Protein AF-J9WFJ2-F1 (afdb_monomer)

Secondary structure (DSSP, 8-state):
---------S---S-THHHHHHSTTHHHHHHHHHHHHHTT----HHHHHHHHTPPPHHHHHHHHHHHHHHHHHHHHH-HHHHHHHHHHHHHHHHHHTT-

Structure (mmCIF, N/CA/C/O backbone):
data_AF-J9WFJ2-F1
#
_entry.id   AF-J9WFJ2-F1
#
loop_
_atom_site.group_PDB
_atom_site.id
_atom_site.type_symbol
_atom_site.label_atom_id
_atom_site.label_alt_id
_atom_site.label_comp_id
_atom_s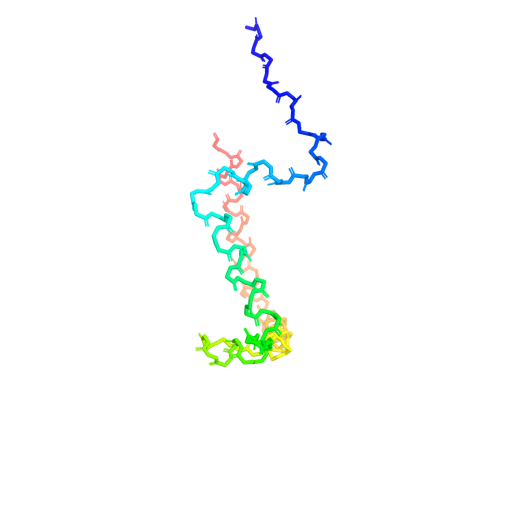ite.label_asym_id
_atom_site.label_entity_id
_atom_site.label_seq_id
_atom_site.pdbx_PDB_ins_code
_atom_site.Cartn_x
_atom_site.Cartn_y
_atom_site.Cartn_z
_atom_site.occupancy
_atom_site.B_iso_or_equiv
_atom_site.auth_seq_id
_atom_site.auth_comp_id
_atom_site.auth_asym_id
_atom_site.auth_atom_id
_atom_site.pdbx_PDB_model_num
ATOM 1 N N . MET A 1 1 ? 23.259 32.139 15.359 1.00 40.09 1 MET A N 1
ATOM 2 C CA . MET A 1 1 ? 22.184 32.619 14.459 1.00 40.09 1 MET A CA 1
ATOM 3 C C . MET A 1 1 ? 22.864 33.034 13.161 1.00 40.09 1 MET A C 1
ATOM 5 O O . MET A 1 1 ? 23.762 33.851 13.247 1.00 40.09 1 MET A O 1
ATOM 9 N N . SER A 1 2 ? 22.643 32.452 11.986 1.00 41.12 2 SER A N 1
ATOM 10 C CA . SER A 1 2 ? 21.528 31.643 11.493 1.00 41.12 2 SER A CA 1
ATOM 11 C C . SER A 1 2 ? 22.045 30.519 10.598 1.00 41.12 2 SER A C 1
ATOM 13 O O . SER A 1 2 ? 22.864 30.758 9.717 1.00 41.12 2 SER A O 1
ATOM 15 N N . ALA A 1 3 ? 21.524 29.313 10.806 1.00 45.53 3 ALA A N 1
ATOM 16 C CA . ALA A 1 3 ? 21.456 28.303 9.764 1.00 45.53 3 ALA A CA 1
ATOM 17 C C . ALA A 1 3 ? 20.18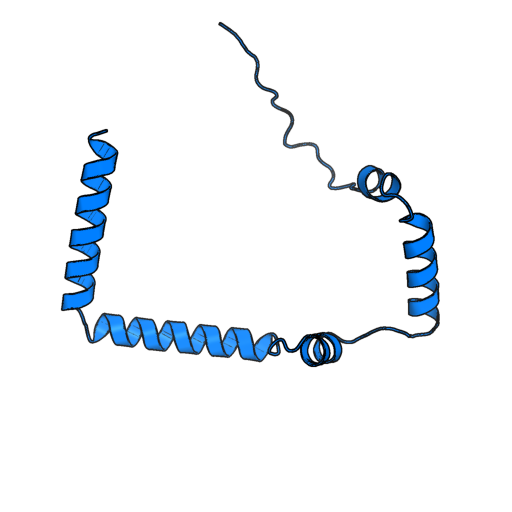7 28.599 8.959 1.00 45.53 3 ALA A C 1
ATOM 19 O O . ALA A 1 3 ? 19.089 28.520 9.511 1.00 45.53 3 ALA A O 1
ATOM 20 N N . VAL A 1 4 ? 20.324 28.970 7.687 1.00 42.88 4 VAL A N 1
ATOM 21 C CA . VAL A 1 4 ? 19.195 28.872 6.763 1.00 42.88 4 VAL A CA 1
ATOM 22 C C . VAL A 1 4 ? 19.110 27.396 6.384 1.00 42.88 4 VAL A C 1
ATOM 24 O O . VAL A 1 4 ? 19.954 26.863 5.665 1.00 42.88 4 VAL A O 1
ATOM 27 N N . LYS A 1 5 ? 18.171 26.689 7.018 1.00 45.25 5 LYS A N 1
ATOM 28 C CA . LYS A 1 5 ? 17.766 25.364 6.559 1.00 45.25 5 LYS A CA 1
ATOM 29 C C . LYS A 1 5 ? 17.176 25.532 5.163 1.00 45.25 5 LYS A C 1
ATOM 31 O O . LYS A 1 5 ? 16.451 26.489 4.911 1.00 45.25 5 LYS A O 1
ATOM 36 N N . ALA A 1 6 ? 17.563 24.614 4.289 1.00 47.25 6 ALA A N 1
ATOM 37 C CA . ALA A 1 6 ? 17.087 24.495 2.928 1.00 47.25 6 ALA A CA 1
ATOM 38 C C . ALA A 1 6 ? 15.555 24.525 2.886 1.00 47.25 6 ALA A C 1
ATOM 40 O O . ALA A 1 6 ? 14.904 23.605 3.372 1.00 47.25 6 ALA A O 1
ATOM 41 N N . ASP A 1 7 ? 15.012 25.577 2.287 1.00 47.81 7 ASP A N 1
ATOM 42 C CA . ASP A 1 7 ? 13.655 25.583 1.764 1.00 47.81 7 ASP A CA 1
ATOM 43 C C . ASP A 1 7 ? 13.761 25.214 0.282 1.00 47.81 7 ASP A C 1
ATOM 45 O O . ASP A 1 7 ? 13.928 26.060 -0.594 1.00 47.81 7 ASP A O 1
ATOM 49 N N . ARG A 1 8 ? 13.837 23.908 0.014 1.00 51.59 8 ARG A N 1
ATOM 50 C CA . ARG A 1 8 ? 13.765 23.347 -1.339 1.00 51.59 8 ARG A CA 1
ATOM 51 C C . ARG A 1 8 ? 12.794 22.174 -1.303 1.00 51.59 8 ARG A C 1
ATOM 53 O O . ARG A 1 8 ? 13.195 21.017 -1.262 1.00 51.59 8 ARG A O 1
ATOM 60 N N . SER A 1 9 ? 11.510 22.482 -1.216 1.00 53.38 9 SER A N 1
ATOM 61 C CA . SER A 1 9 ? 10.438 21.496 -1.342 1.00 53.38 9 SER A CA 1
ATOM 62 C C . SER A 1 9 ? 9.176 22.203 -1.810 1.00 53.38 9 SER A C 1
ATOM 64 O O . SER A 1 9 ? 8.430 22.714 -0.983 1.00 53.38 9 SER A O 1
ATOM 66 N N . ALA A 1 10 ? 9.007 22.282 -3.135 1.00 48.47 10 ALA A N 1
ATOM 67 C CA . ALA A 1 10 ? 7.725 22.498 -3.826 1.00 48.47 10 ALA A CA 1
ATOM 68 C C . ALA A 1 10 ? 7.854 22.570 -5.366 1.00 48.47 10 ALA A C 1
ATOM 70 O O . ALA A 1 10 ? 6.828 22.520 -6.031 1.00 48.47 10 ALA A O 1
ATOM 71 N N . ASP A 1 11 ? 9.064 22.656 -5.934 1.00 51.12 11 ASP A N 1
ATOM 72 C CA . ASP A 1 11 ? 9.302 22.594 -7.391 1.00 51.12 11 ASP A CA 1
ATOM 73 C C . ASP A 1 11 ? 9.930 21.246 -7.779 1.00 51.12 11 ASP A C 1
ATOM 75 O O . ASP A 1 11 ? 11.039 21.199 -8.306 1.00 51.12 11 ASP A O 1
ATOM 79 N N . ASP A 1 12 ? 9.280 20.146 -7.407 1.00 63.97 12 ASP A N 1
ATOM 80 C CA . ASP A 1 12 ? 9.589 18.835 -7.974 1.00 63.97 12 ASP A CA 1
ATOM 81 C C . ASP A 1 12 ? 8.439 18.506 -8.920 1.00 63.97 12 ASP A C 1
ATOM 83 O O . ASP A 1 12 ? 7.332 18.171 -8.500 1.00 63.97 12 ASP A O 1
ATOM 87 N N . ASP A 1 13 ? 8.673 18.696 -10.210 1.00 65.94 13 ASP A N 1
ATOM 88 C CA . ASP A 1 13 ? 7.765 18.443 -11.327 1.00 65.94 13 ASP A CA 1
ATOM 89 C C . ASP A 1 13 ? 7.394 16.951 -11.474 1.00 65.94 13 ASP A C 1
ATOM 91 O O . ASP A 1 13 ? 6.711 16.558 -12.422 1.00 65.94 13 ASP A O 1
ATOM 95 N N . GLY A 1 14 ? 7.793 16.124 -10.499 1.00 66.81 14 GLY A N 1
ATOM 96 C CA . GLY A 1 14 ? 7.593 14.681 -10.457 1.00 66.81 14 GLY A CA 1
ATOM 97 C C . GLY A 1 14 ? 8.376 13.956 -11.547 1.00 66.81 14 GLY A C 1
ATOM 98 O O . GLY A 1 14 ? 8.085 12.795 -11.838 1.00 66.81 14 GLY A O 1
ATOM 99 N N . ASP A 1 15 ? 9.320 14.646 -12.195 1.00 84.12 15 ASP A N 1
ATOM 100 C CA . ASP A 1 15 ? 10.157 14.073 -13.236 1.00 84.12 15 ASP A CA 1
ATOM 101 C C . ASP A 1 15 ? 11.313 13.289 -12.610 1.00 84.12 15 ASP A C 1
ATOM 103 O O . ASP A 1 15 ? 12.458 13.732 -12.530 1.00 84.12 15 ASP A O 1
ATOM 107 N N . ASP A 1 16 ? 11.002 12.063 -12.196 1.00 90.62 16 ASP A N 1
ATOM 108 C CA . ASP A 1 16 ? 11.974 11.114 -11.656 1.00 90.62 16 ASP A CA 1
ATOM 109 C C . ASP A 1 16 ? 12.885 10.506 -12.746 1.00 90.62 16 ASP A C 1
ATOM 111 O O . ASP A 1 16 ? 13.598 9.528 -12.496 1.00 90.62 16 ASP A O 1
ATOM 115 N N . THR A 1 17 ? 12.882 11.027 -13.980 1.00 90.81 17 THR A N 1
ATOM 116 C CA . THR A 1 17 ? 13.651 10.452 -15.098 1.00 90.81 17 THR A CA 1
ATOM 117 C C . THR A 1 17 ? 15.139 10.349 -14.776 1.00 90.81 17 THR A C 1
ATOM 119 O O . THR A 1 17 ? 15.741 9.292 -14.989 1.00 90.81 17 THR A O 1
ATOM 122 N N . ASP A 1 18 ? 15.738 11.407 -14.226 1.00 91.94 18 ASP A N 1
ATOM 123 C CA . ASP A 1 18 ? 17.159 11.410 -13.864 1.00 91.94 18 ASP A CA 1
ATOM 124 C C . ASP A 1 18 ? 17.467 10.391 -12.759 1.00 91.94 18 ASP A C 1
ATOM 126 O O . ASP A 1 18 ? 18.507 9.724 -12.798 1.00 91.94 18 ASP A O 1
ATOM 130 N N . PHE A 1 19 ? 16.540 10.209 -11.813 1.00 93.44 19 PHE A N 1
ATOM 131 C CA . PHE A 1 19 ? 16.641 9.179 -10.783 1.00 93.44 19 PHE A CA 1
ATOM 132 C C . PHE A 1 19 ? 16.675 7.776 -11.408 1.00 93.44 19 PHE A C 1
ATOM 134 O O . PHE A 1 19 ? 17.592 6.998 -11.132 1.00 93.44 19 PHE A O 1
ATOM 141 N N . TRP A 1 20 ? 15.728 7.461 -12.296 1.00 95.00 20 TRP A N 1
ATOM 142 C CA . TRP A 1 20 ? 15.645 6.144 -12.933 1.00 95.00 20 TRP A CA 1
ATOM 143 C C . TRP A 1 20 ? 16.829 5.865 -13.862 1.00 95.00 20 TRP A C 1
ATOM 145 O O . TRP A 1 20 ? 17.386 4.767 -13.845 1.00 95.00 20 TRP A O 1
ATOM 155 N N . LEU A 1 21 ? 17.272 6.858 -14.637 1.00 93.56 21 LEU A N 1
ATOM 156 C CA . LEU A 1 21 ? 18.420 6.718 -15.537 1.00 93.56 21 LEU A CA 1
ATOM 157 C C . LEU A 1 21 ? 19.753 6.541 -14.799 1.00 93.56 21 LEU A C 1
ATOM 159 O O . LEU A 1 21 ? 20.688 5.980 -15.377 1.00 93.56 21 LEU A O 1
ATOM 163 N N . ALA A 1 22 ? 19.847 6.993 -13.546 1.00 94.56 22 ALA A N 1
ATOM 164 C CA . ALA A 1 22 ? 21.020 6.788 -12.704 1.00 94.56 22 ALA A CA 1
ATOM 165 C C . ALA A 1 22 ? 21.114 5.362 -12.127 1.00 94.56 22 ALA A C 1
ATOM 167 O O . ALA A 1 22 ? 22.207 4.944 -11.731 1.00 94.56 22 ALA A O 1
ATOM 168 N N . LEU A 1 23 ? 20.013 4.598 -12.080 1.00 96.44 23 LEU A N 1
ATOM 169 C CA . LEU A 1 23 ? 20.025 3.236 -11.545 1.00 96.44 23 LEU A CA 1
ATOM 170 C C . LEU A 1 23 ? 20.790 2.273 -12.474 1.00 96.44 23 LEU A C 1
ATOM 172 O O . LEU A 1 23 ? 20.479 2.168 -13.667 1.00 96.44 23 LEU A O 1
ATOM 176 N N . PRO A 1 24 ? 21.767 1.509 -11.948 1.00 97.38 24 PRO A N 1
ATOM 177 C CA . PRO A 1 24 ? 22.499 0.529 -12.742 1.00 97.38 24 PRO A CA 1
ATOM 178 C C . PRO A 1 24 ? 21.564 -0.494 -13.396 1.00 97.38 24 PRO A C 1
ATOM 180 O O . PRO A 1 24 ? 20.738 -1.111 -12.728 1.00 97.38 24 PRO A O 1
ATOM 183 N N . GLY A 1 25 ? 21.711 -0.690 -14.708 1.00 96.50 25 GLY A N 1
ATOM 184 C CA . GLY A 1 25 ? 20.939 -1.678 -15.470 1.00 96.50 25 GLY A CA 1
ATOM 185 C C . GLY A 1 25 ? 19.492 -1.282 -15.785 1.00 96.50 25 GLY A C 1
ATOM 186 O O . GLY A 1 25 ? 18.800 -2.054 -16.440 1.00 96.50 25 GLY A O 1
ATOM 187 N N . PHE A 1 26 ? 19.023 -0.089 -15.393 1.00 97.19 26 PHE A N 1
ATOM 188 C CA . PHE A 1 26 ? 17.637 0.332 -15.645 1.00 97.19 26 PHE A CA 1
ATOM 189 C C . PHE A 1 26 ? 17.261 0.302 -17.132 1.00 97.19 26 PHE A C 1
ATOM 191 O O . PHE A 1 26 ? 16.198 -0.197 -17.493 1.00 97.19 26 PHE A O 1
ATOM 198 N N . ARG A 1 27 ? 18.154 0.779 -18.010 1.00 96.94 27 ARG A N 1
ATOM 199 C CA . ARG A 1 27 ? 17.917 0.766 -19.463 1.00 96.94 27 ARG A CA 1
ATOM 200 C C . ARG A 1 27 ? 17.720 -0.649 -20.008 1.00 96.94 27 ARG A C 1
ATOM 202 O O . ARG A 1 27 ? 16.825 -0.856 -20.819 1.00 96.94 27 ARG A O 1
ATOM 209 N N . ASP A 1 28 ? 18.510 -1.609 -19.535 1.00 98.00 28 ASP A N 1
ATOM 210 C CA . ASP A 1 28 ? 18.397 -3.007 -19.961 1.00 98.00 28 ASP A CA 1
ATOM 211 C C . ASP A 1 28 ? 17.092 -3.634 -19.448 1.00 98.00 28 ASP A C 1
ATOM 213 O O . ASP A 1 28 ? 16.393 -4.313 -20.201 1.00 98.00 28 ASP A O 1
ATOM 217 N N . SER A 1 29 ? 16.716 -3.342 -18.197 1.00 97.12 29 SER A N 1
ATOM 218 C CA . SER A 1 29 ? 15.432 -3.762 -17.622 1.00 97.12 29 SER A CA 1
ATOM 219 C C . SER A 1 29 ? 14.236 -3.201 -18.394 1.00 97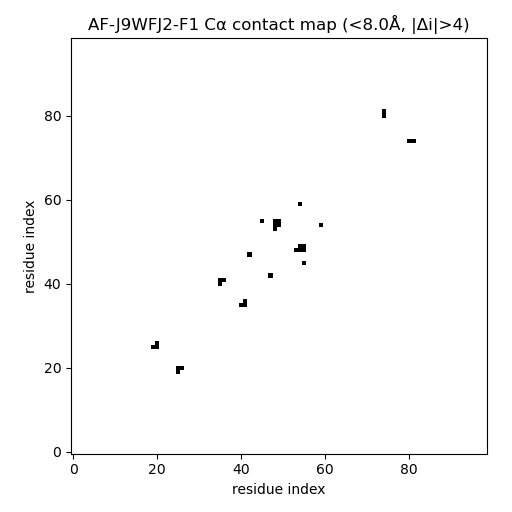.12 29 SER A C 1
ATOM 221 O O . SER A 1 29 ? 13.274 -3.927 -18.638 1.00 97.12 29 SER A O 1
ATOM 223 N N . LEU A 1 30 ? 14.295 -1.935 -18.817 1.00 96.44 30 LEU A N 1
ATOM 224 C CA . LEU A 1 30 ? 13.229 -1.302 -19.595 1.00 96.44 30 LEU A CA 1
ATOM 225 C C . LEU A 1 30 ? 13.060 -1.964 -20.971 1.00 96.44 30 LEU A C 1
ATOM 227 O O . LEU A 1 30 ? 11.937 -2.253 -21.373 1.00 96.44 30 LEU A O 1
ATOM 231 N N . ILE A 1 31 ? 14.167 -2.266 -21.659 1.00 97.75 31 ILE A N 1
ATOM 232 C CA . ILE A 1 31 ? 14.153 -2.979 -22.949 1.00 97.75 31 ILE A CA 1
ATOM 233 C C . ILE A 1 31 ? 13.532 -4.374 -22.796 1.00 97.75 31 ILE A C 1
ATOM 235 O O . ILE A 1 31 ? 12.719 -4.791 -23.623 1.00 97.75 31 ILE A O 1
ATOM 239 N N . ALA A 1 32 ? 13.898 -5.105 -21.740 1.00 97.75 32 ALA A N 1
ATOM 240 C CA . ALA A 1 32 ? 13.325 -6.420 -21.467 1.00 97.75 32 ALA A CA 1
ATOM 241 C C . ALA A 1 32 ? 11.811 -6.335 -21.210 1.00 97.75 32 ALA A C 1
ATOM 243 O O . ALA A 1 32 ? 11.045 -7.095 -21.804 1.00 97.75 32 ALA A O 1
ATOM 244 N N . ALA A 1 33 ? 11.376 -5.365 -20.401 1.00 96.94 33 ALA A N 1
ATOM 245 C CA . ALA A 1 33 ? 9.963 -5.135 -20.114 1.00 96.94 33 ALA A CA 1
ATOM 246 C C . ALA A 1 33 ? 9.160 -4.764 -21.374 1.00 96.94 33 ALA A C 1
ATOM 248 O O . ALA A 1 33 ? 8.048 -5.258 -21.561 1.00 96.94 33 ALA A O 1
ATOM 249 N N . GLU A 1 34 ? 9.718 -3.949 -22.274 1.00 98.31 34 GLU A N 1
ATOM 250 C CA . GLU A 1 34 ? 9.082 -3.618 -23.556 1.00 98.31 34 GLU A CA 1
ATOM 251 C C . GLU A 1 34 ? 8.912 -4.863 -24.442 1.00 98.31 34 GLU A C 1
ATOM 253 O O . GLU A 1 34 ? 7.846 -5.079 -25.027 1.00 98.31 34 GLU A O 1
ATOM 258 N N . ALA A 1 35 ? 9.926 -5.732 -24.495 1.00 98.25 35 ALA A N 1
ATOM 259 C CA . ALA A 1 35 ? 9.852 -6.992 -25.229 1.00 98.25 35 ALA A CA 1
ATOM 260 C C . ALA A 1 35 ? 8.824 -7.970 -24.630 1.00 98.25 35 ALA A C 1
ATOM 262 O O . ALA A 1 35 ? 8.143 -8.680 -25.376 1.00 98.25 35 ALA A O 1
ATOM 263 N N . ASP A 1 36 ? 8.702 -8.022 -23.303 1.00 98.31 36 ASP A N 1
ATOM 264 C CA . ASP A 1 36 ? 7.682 -8.810 -22.607 1.00 98.31 36 ASP A CA 1
ATOM 265 C C . ASP A 1 36 ? 6.277 -8.282 -22.899 1.00 98.31 36 ASP A C 1
ATOM 267 O O . ASP A 1 36 ? 5.401 -9.058 -23.290 1.00 98.31 36 ASP A O 1
ATOM 271 N N . HI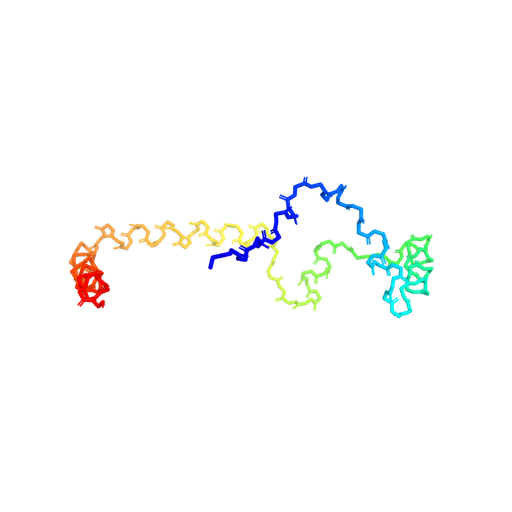S A 1 37 ? 6.082 -6.964 -22.821 1.00 96.56 37 HIS A N 1
ATOM 272 C CA . HIS A 1 37 ? 4.811 -6.319 -23.139 1.00 96.56 37 HIS A CA 1
ATOM 273 C C . HIS A 1 37 ? 4.399 -6.566 -24.598 1.00 96.56 37 HIS A C 1
ATOM 275 O O . HIS A 1 37 ? 3.271 -6.980 -24.866 1.00 96.56 37 HIS A O 1
ATOM 281 N N . GLY A 1 38 ? 5.321 -6.395 -25.552 1.00 97.69 38 GLY A N 1
ATOM 282 C CA . GLY A 1 38 ? 5.071 -6.669 -26.972 1.00 97.69 38 GLY A CA 1
ATOM 283 C C . GLY A 1 38 ? 4.742 -8.137 -27.271 1.00 97.69 38 GLY A C 1
ATOM 284 O O . GLY A 1 38 ? 4.024 -8.427 -28.227 1.00 97.69 38 GLY A O 1
ATOM 285 N N . ALA A 1 39 ? 5.226 -9.065 -26.444 1.00 98.12 39 ALA A N 1
ATOM 286 C CA . ALA A 1 39 ? 4.931 -10.491 -26.546 1.00 98.12 39 ALA A CA 1
ATOM 287 C C . ALA A 1 39 ? 3.713 -10.940 -25.714 1.00 98.12 39 ALA A C 1
ATOM 289 O O . ALA A 1 39 ? 3.413 -12.135 -25.694 1.00 98.12 39 ALA A O 1
ATOM 290 N N . GLY A 1 40 ? 3.037 -10.025 -25.011 1.00 96.75 40 GLY A N 1
ATOM 291 C CA . GLY A 1 40 ? 1.923 -10.349 -24.114 1.00 96.75 40 GLY A CA 1
ATOM 292 C C . GLY A 1 40 ? 2.330 -11.159 -22.879 1.00 96.75 40 GLY A C 1
ATOM 293 O O . GLY A 1 40 ? 1.489 -11.820 -22.276 1.00 96.75 40 GLY A O 1
ATOM 294 N N . ARG A 1 41 ? 3.613 -11.139 -22.494 1.00 97.62 41 ARG A N 1
ATOM 295 C CA . ARG A 1 41 ? 4.122 -11.765 -21.263 1.00 97.62 41 ARG A CA 1
ATOM 296 C C . ARG A 1 41 ? 3.882 -10.838 -20.072 1.00 97.62 41 ARG A C 1
ATOM 298 O O . ARG A 1 41 ? 4.812 -10.329 -19.458 1.00 97.62 41 ARG A O 1
ATOM 305 N N . THR A 1 42 ? 2.612 -10.594 -19.790 1.00 96.50 42 THR A N 1
ATOM 306 C CA . THR A 1 42 ? 2.132 -9.746 -18.695 1.00 96.50 42 THR A CA 1
ATOM 307 C C . THR A 1 42 ? 1.325 -10.576 -17.708 1.00 96.50 42 THR A C 1
ATOM 309 O O . THR A 1 42 ? 0.815 -11.629 -18.077 1.00 96.50 42 THR A O 1
ATOM 312 N N . PHE A 1 43 ? 1.165 -10.072 -16.488 1.00 95.56 43 PHE A N 1
ATOM 313 C CA . PHE A 1 43 ? 0.325 -10.693 -15.466 1.00 95.56 43 PHE A CA 1
ATOM 314 C C . PHE A 1 43 ? -0.845 -9.774 -15.120 1.00 95.56 43 PHE A C 1
ATOM 316 O O . PHE A 1 43 ? -0.670 -8.554 -15.043 1.00 95.56 43 PHE A O 1
ATOM 323 N N . SER A 1 44 ? -2.023 -10.352 -14.904 1.00 93.94 44 SER A N 1
ATOM 324 C CA . SER A 1 44 ? -3.163 -9.635 -14.337 1.00 93.94 44 SER A CA 1
ATOM 325 C C . SER A 1 44 ? -2.970 -9.386 -12.837 1.00 93.94 44 SER A C 1
ATOM 327 O O . SER A 1 44 ? -2.127 -10.004 -12.181 1.00 93.94 44 SER A O 1
ATOM 329 N N . GLU A 1 45 ? -3.775 -8.482 -12.277 1.00 92.38 45 GLU A N 1
ATOM 330 C CA . GLU A 1 45 ? -3.799 -8.238 -10.834 1.00 92.38 45 GLU A CA 1
ATOM 331 C C . GLU A 1 45 ? -4.119 -9.544 -10.081 1.00 92.38 45 GLU A C 1
ATOM 333 O O . GLU A 1 45 ? -3.391 -9.932 -9.166 1.00 92.38 45 GLU A O 1
ATOM 338 N N . GLU A 1 46 ? -5.133 -10.286 -10.531 1.00 92.44 46 GLU A N 1
ATOM 339 C CA . GLU A 1 46 ? -5.551 -11.551 -9.925 1.00 92.44 46 GLU A CA 1
ATOM 340 C C . GLU A 1 46 ? -4.446 -12.616 -9.961 1.00 92.44 46 GLU A C 1
ATOM 342 O O . GLU A 1 46 ? -4.239 -13.314 -8.962 1.00 92.44 46 GLU A O 1
ATOM 347 N N . GLU A 1 47 ? -3.728 -12.730 -11.085 1.00 94.75 47 GLU A N 1
ATOM 348 C CA . GLU A 1 47 ? -2.609 -13.662 -11.263 1.00 94.75 47 GLU A CA 1
ATOM 349 C C . GLU A 1 47 ? -1.448 -13.337 -10.321 1.00 94.75 47 GLU A C 1
ATOM 351 O O . GLU A 1 47 ? -0.884 -14.246 -9.706 1.00 94.75 47 GLU A O 1
ATOM 356 N N . ILE A 1 48 ? -1.123 -12.050 -10.160 1.00 94.88 48 ILE A N 1
ATOM 357 C CA . ILE A 1 48 ? -0.084 -11.601 -9.228 1.00 94.88 48 ILE A CA 1
ATOM 358 C C . ILE A 1 48 ? -0.488 -11.957 -7.801 1.00 94.88 48 ILE A C 1
ATOM 360 O O . ILE A 1 48 ? 0.278 -12.639 -7.122 1.00 94.88 48 ILE A O 1
ATOM 364 N N . TYR A 1 49 ? -1.686 -11.558 -7.358 1.00 91.81 49 TYR A N 1
ATOM 365 C CA . TYR A 1 49 ? -2.189 -11.836 -6.008 1.00 91.81 49 TYR A CA 1
ATOM 366 C C . TYR A 1 49 ? -2.156 -13.334 -5.684 1.00 91.81 49 TYR A C 1
ATOM 368 O O . TYR A 1 49 ? -1.653 -13.734 -4.631 1.00 91.81 49 TYR A O 1
ATOM 376 N N . ALA A 1 50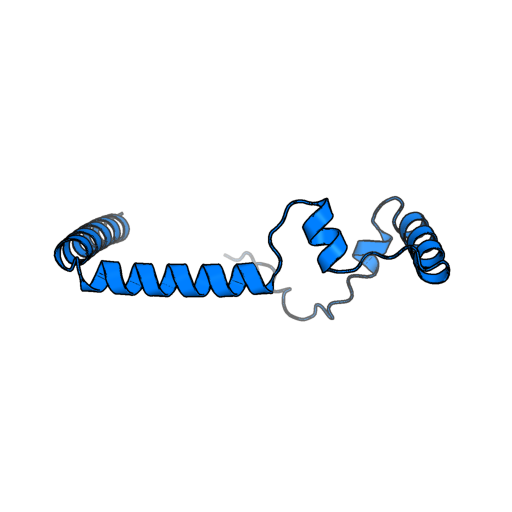 ? -2.615 -14.173 -6.617 1.00 92.75 50 ALA A N 1
ATOM 377 C CA . ALA A 1 50 ? -2.576 -15.623 -6.463 1.00 92.75 50 ALA A CA 1
ATOM 378 C C . ALA A 1 50 ? -1.139 -16.161 -6.362 1.00 92.75 50 ALA A C 1
ATOM 380 O O . ALA A 1 50 ? -0.856 -16.992 -5.500 1.00 92.75 50 ALA A O 1
ATOM 381 N N . TYR A 1 51 ? -0.229 -15.676 -7.210 1.00 94.69 51 TYR A N 1
ATOM 382 C CA . TYR A 1 51 ? 1.166 -16.112 -7.229 1.00 94.69 51 TYR A CA 1
ATOM 383 C C . TYR A 1 51 ? 1.927 -15.729 -5.952 1.00 94.69 51 TYR A C 1
ATOM 385 O O . TYR A 1 51 ? 2.684 -16.543 -5.422 1.00 94.69 51 TYR A O 1
ATOM 393 N N . VAL A 1 52 ? 1.714 -14.518 -5.426 1.00 94.88 52 VAL A N 1
ATOM 394 C CA . VAL A 1 52 ? 2.394 -14.041 -4.208 1.00 94.88 52 VAL A CA 1
ATOM 395 C C . VAL A 1 52 ? 1.700 -14.465 -2.908 1.00 94.88 52 VAL A C 1
ATOM 397 O O . VAL A 1 52 ? 2.222 -14.209 -1.824 1.00 94.88 52 VAL A O 1
ATOM 400 N N . GLY A 1 53 ? 0.536 -15.117 -2.994 1.00 90.50 53 GLY A N 1
ATOM 401 C CA . GLY A 1 53 ? -0.235 -15.569 -1.834 1.00 90.50 53 GLY A CA 1
ATOM 402 C C . GLY A 1 53 ? -0.929 -14.437 -1.076 1.00 90.50 53 GLY A C 1
ATOM 403 O O . GLY A 1 53 ? -1.168 -14.562 0.126 1.00 90.50 53 GLY A O 1
ATOM 404 N N . LEU A 1 54 ? -1.239 -13.335 -1.760 1.00 87.06 54 LEU A N 1
ATOM 405 C CA . LEU A 1 54 ? -1.977 -12.221 -1.186 1.00 87.06 54 LEU A CA 1
ATOM 406 C C . LEU A 1 54 ? -3.481 -12.351 -1.503 1.00 87.06 54 LEU A C 1
ATOM 408 O O . LEU A 1 54 ? -3.856 -12.777 -2.599 1.00 87.06 54 LEU A O 1
ATOM 412 N N . PRO A 1 55 ? -4.361 -12.000 -0.553 1.00 83.31 55 PRO A N 1
ATOM 413 C CA . PRO A 1 55 ? -5.799 -11.915 -0.795 1.00 83.31 55 PRO A CA 1
ATOM 414 C C . PRO A 1 55 ? -6.134 -10.912 -1.906 1.00 83.31 55 PRO A C 1
ATOM 416 O O . PRO A 1 55 ? -5.456 -9.909 -2.093 1.00 83.31 55 PRO A O 1
ATOM 419 N N . GLN A 1 56 ? -7.203 -11.194 -2.654 1.00 83.50 56 GLN A N 1
ATOM 420 C CA . GLN A 1 56 ? -7.679 -10.295 -3.706 1.00 83.50 56 GLN A CA 1
ATOM 421 C C . GLN A 1 56 ? -8.104 -8.956 -3.091 1.00 83.50 56 GLN A C 1
ATOM 423 O O . GLN A 1 56 ? -8.769 -8.939 -2.053 1.00 83.50 56 GLN A O 1
ATOM 428 N N . ARG A 1 57 ? -7.799 -7.843 -3.764 1.00 78.12 57 ARG A N 1
ATOM 429 C CA . ARG A 1 57 ? -8.038 -6.481 -3.259 1.00 78.12 57 ARG A CA 1
ATOM 430 C C . ARG A 1 57 ? -9.465 -6.244 -2.750 1.00 78.12 57 ARG A C 1
ATOM 432 O O . ARG A 1 57 ? -9.659 -5.631 -1.703 1.00 78.12 57 ARG A O 1
ATOM 439 N N . ASP A 1 58 ? -10.472 -6.755 -3.452 1.00 78.12 58 ASP A N 1
ATOM 440 C CA . ASP A 1 58 ? -11.873 -6.594 -3.040 1.00 78.12 58 ASP A CA 1
ATOM 441 C C . ASP A 1 58 ? -12.211 -7.434 -1.797 1.00 78.12 58 ASP A C 1
ATOM 443 O O . ASP A 1 58 ? -12.985 -7.005 -0.939 1.00 78.12 58 ASP A O 1
ATOM 447 N N . THR A 1 59 ? -11.581 -8.607 -1.656 1.00 78.88 59 THR A N 1
ATOM 448 C CA . THR A 1 59 ? -11.690 -9.434 -0.444 1.00 78.88 59 THR A CA 1
ATOM 449 C C . THR A 1 59 ? -11.040 -8.735 0.748 1.00 78.88 59 THR A C 1
ATOM 451 O O . THR A 1 59 ? -11.614 -8.754 1.836 1.00 78.88 59 THR A O 1
ATOM 454 N N . ASP A 1 60 ? -9.910 -8.056 0.543 1.00 83.25 60 ASP A N 1
ATOM 455 C CA . ASP A 1 60 ? -9.248 -7.262 1.584 1.00 83.25 60 ASP A CA 1
ATOM 456 C C . ASP A 1 60 ? -10.097 -6.093 2.065 1.00 83.25 60 ASP A C 1
ATOM 458 O O . ASP A 1 60 ? -10.224 -5.871 3.271 1.00 83.25 60 ASP A O 1
ATOM 462 N N . GLN A 1 61 ? -10.719 -5.356 1.144 1.00 87.25 61 GLN A N 1
ATOM 463 C CA . GLN A 1 61 ? -11.594 -4.248 1.521 1.00 87.25 61 GLN A CA 1
ATOM 464 C C . GLN A 1 61 ? -12.817 -4.729 2.300 1.00 87.25 61 GLN A C 1
ATOM 466 O O . GLN A 1 61 ? -13.205 -4.100 3.286 1.00 87.25 61 GLN A O 1
ATOM 471 N N . GLU A 1 62 ? -13.431 -5.833 1.880 1.00 90.06 62 GLU A N 1
ATOM 472 C CA . GLU A 1 62 ? -14.605 -6.371 2.562 1.00 90.06 62 GLU A CA 1
ATOM 473 C C . GLU A 1 62 ? -14.255 -6.986 3.924 1.00 90.06 62 GLU A C 1
ATOM 475 O O . GLU A 1 62 ? -14.987 -6.800 4.899 1.00 90.06 62 GLU A O 1
ATOM 480 N N . GLU A 1 63 ? -13.108 -7.656 4.039 1.00 89.25 63 GLU A N 1
ATOM 481 C CA . GLU A 1 63 ? -12.592 -8.126 5.326 1.00 89.25 63 GLU A CA 1
ATOM 482 C C . GLU A 1 63 ? -12.267 -6.957 6.264 1.00 89.25 63 GLU A C 1
ATOM 484 O O . GLU A 1 63 ? -12.627 -7.000 7.442 1.00 89.25 63 GLU A O 1
ATOM 489 N N . LEU A 1 64 ? -11.662 -5.878 5.758 1.00 90.69 64 LEU A N 1
ATOM 490 C CA . LEU A 1 64 ? -11.408 -4.673 6.545 1.00 90.69 64 LEU A CA 1
ATOM 491 C C . LEU A 1 64 ? -12.717 -4.051 7.042 1.00 90.69 64 LEU A C 1
ATOM 493 O O . LEU A 1 64 ? -12.850 -3.787 8.238 1.00 90.69 64 LEU A O 1
ATOM 497 N N . ARG A 1 65 ? -13.716 -3.883 6.163 1.00 94.88 65 ARG A N 1
ATOM 498 C CA . ARG A 1 65 ? -15.049 -3.387 6.552 1.00 94.88 65 ARG A CA 1
ATOM 499 C C . ARG A 1 65 ? -15.666 -4.256 7.644 1.00 94.88 65 ARG A C 1
ATOM 501 O O . ARG A 1 65 ? -16.156 -3.727 8.643 1.00 94.88 65 ARG A O 1
ATOM 508 N N . ARG A 1 66 ? -15.605 -5.582 7.494 1.00 95.81 66 ARG A N 1
ATOM 509 C CA . ARG A 1 66 ? -16.115 -6.543 8.481 1.00 95.81 66 ARG A CA 1
ATOM 510 C C . ARG A 1 66 ? -15.425 -6.394 9.833 1.00 95.81 66 ARG A C 1
ATOM 512 O O . ARG A 1 66 ? -16.110 -6.343 10.854 1.00 95.81 66 ARG A O 1
ATOM 519 N N . ARG A 1 67 ? -14.095 -6.274 9.850 1.00 95.75 67 ARG A N 1
ATOM 520 C CA . ARG A 1 67 ? -13.316 -6.055 11.079 1.00 95.75 67 ARG A CA 1
ATOM 521 C C . ARG A 1 67 ? -13.662 -4.729 11.744 1.00 95.75 67 ARG A C 1
ATOM 523 O O . ARG A 1 67 ? -13.871 -4.714 12.953 1.00 95.75 67 ARG A O 1
ATOM 530 N N . CYS A 1 68 ? -13.800 -3.647 10.979 1.00 96.94 68 CYS A N 1
ATOM 531 C CA . CYS A 1 68 ? -14.211 -2.346 11.509 1.00 96.94 68 CYS A CA 1
ATOM 532 C C . CYS A 1 68 ? -15.603 -2.404 12.153 1.00 96.94 68 CYS A C 1
ATOM 534 O O . CYS A 1 68 ? -15.785 -1.899 13.259 1.00 96.94 68 CYS A O 1
ATOM 536 N N . MET A 1 69 ? -16.575 -3.059 11.511 1.00 97.69 69 MET A N 1
ATOM 537 C CA . MET A 1 69 ? -17.917 -3.230 12.083 1.00 97.69 69 MET A CA 1
ATOM 538 C C . MET A 1 69 ? -17.902 -4.087 13.351 1.00 97.69 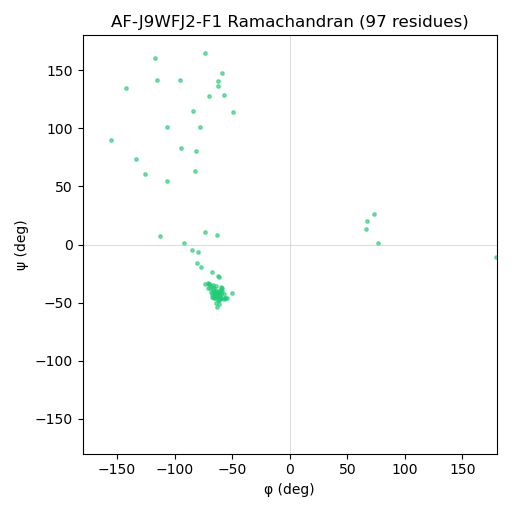69 MET A C 1
ATOM 540 O O . MET A 1 69 ? -18.532 -3.726 14.345 1.00 97.69 69 MET A O 1
ATOM 544 N N . ALA A 1 70 ? -17.171 -5.205 13.339 1.00 97.69 70 ALA A N 1
ATOM 545 C CA . ALA A 1 70 ? -17.034 -6.074 14.504 1.00 97.69 70 ALA A CA 1
ATOM 546 C C . ALA A 1 70 ? -16.370 -5.341 15.678 1.00 97.69 70 ALA A C 1
ATOM 548 O O . ALA A 1 70 ? -16.831 -5.457 16.810 1.00 97.69 70 ALA A O 1
ATOM 549 N N . HIS A 1 71 ? -15.340 -4.540 15.401 1.00 96.38 71 HIS A N 1
ATOM 550 C CA . HIS A 1 71 ? -14.676 -3.716 16.401 1.00 96.38 71 HIS A CA 1
ATOM 551 C C . HIS A 1 71 ? -15.611 -2.643 16.971 1.00 96.38 71 HIS A C 1
ATOM 553 O O . HIS A 1 71 ? -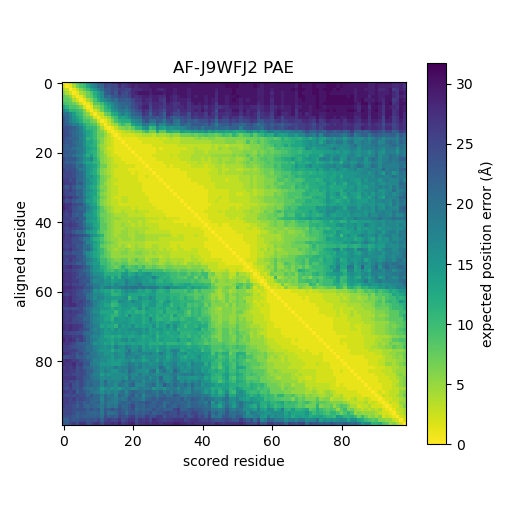15.722 -2.527 18.185 1.00 96.38 71 HIS A O 1
ATOM 559 N N . GLY A 1 72 ? -16.354 -1.923 16.123 1.00 96.38 72 GLY A N 1
ATOM 560 C CA . GLY A 1 72 ? -17.345 -0.939 16.572 1.00 96.38 72 GLY A CA 1
ATOM 561 C C . GLY A 1 72 ? -18.438 -1.552 17.449 1.00 96.38 72 GLY A C 1
ATOM 562 O O . GLY A 1 72 ? -18.797 -0.990 18.486 1.00 96.38 72 GLY A O 1
ATOM 563 N N . LYS A 1 73 ? -18.925 -2.742 17.077 1.00 97.75 73 LYS A N 1
ATOM 564 C CA . LYS A 1 73 ? -19.864 -3.500 17.908 1.00 97.75 73 LYS A CA 1
ATOM 565 C C . LYS A 1 73 ? -19.240 -3.881 19.249 1.00 97.75 73 LYS A C 1
ATOM 567 O O . LYS A 1 73 ? -19.863 -3.658 20.277 1.00 97.75 73 LYS A O 1
ATOM 572 N N . TRP A 1 74 ? -18.026 -4.421 19.237 1.00 97.50 74 TRP A N 1
ATOM 573 C CA . TRP A 1 74 ? -17.323 -4.799 20.458 1.00 97.50 74 TRP A CA 1
ATOM 574 C C . TRP A 1 74 ? -17.119 -3.592 21.384 1.00 97.50 74 TRP A C 1
ATOM 576 O O . TRP A 1 74 ? -17.468 -3.674 2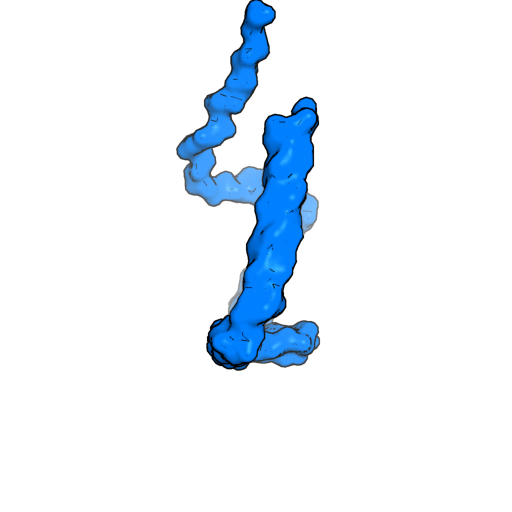2.552 1.00 97.50 74 TRP A O 1
ATOM 586 N N . MET A 1 75 ? -16.676 -2.442 20.867 1.00 96.94 75 MET A N 1
ATOM 587 C CA . MET A 1 75 ? -16.539 -1.215 21.667 1.00 96.94 75 MET A CA 1
ATOM 588 C C . MET A 1 75 ? -17.871 -0.761 22.271 1.00 96.94 75 MET A C 1
ATOM 590 O O . MET A 1 75 ? -17.912 -0.307 23.409 1.00 96.94 75 MET A O 1
ATOM 594 N N . SER A 1 76 ? -18.967 -0.904 21.521 1.00 96.81 76 SER A N 1
ATOM 595 C CA . SER A 1 76 ? -20.307 -0.559 22.011 1.00 96.81 76 SER A CA 1
ATOM 596 C C . SER A 1 76 ? -20.785 -1.506 23.115 1.00 96.81 76 SER A C 1
ATOM 598 O O . SER A 1 76 ? -21.470 -1.073 24.038 1.00 96.81 76 SER A O 1
ATOM 600 N N . ASP A 1 77 ? -20.431 -2.789 23.020 1.00 98.12 77 ASP A N 1
ATOM 601 C CA . ASP A 1 77 ? -20.791 -3.817 24.001 1.00 98.12 77 ASP A CA 1
ATOM 602 C C . ASP A 1 77 ? -19.867 -3.804 25.243 1.00 98.12 77 ASP A C 1
ATOM 604 O O . ASP A 1 77 ? -20.234 -4.383 26.265 1.00 98.12 77 ASP A O 1
ATOM 608 N N . HIS A 1 78 ? -18.702 -3.144 25.168 1.00 96.94 78 HIS A N 1
ATOM 609 C CA . HIS A 1 78 ? -17.658 -3.111 26.205 1.00 96.94 78 HIS A CA 1
ATOM 610 C C . HIS A 1 78 ? -17.257 -1.680 26.624 1.00 96.94 78 HIS A C 1
ATOM 612 O O . HIS A 1 78 ? -16.091 -1.286 26.479 1.00 96.94 78 HIS A O 1
ATOM 618 N N . PRO A 1 79 ? -18.189 -0.867 27.158 1.00 97.06 79 PRO A N 1
ATOM 619 C CA . PRO A 1 79 ? -17.891 0.501 27.583 1.00 97.06 79 PRO A CA 1
ATOM 620 C C . PRO A 1 79 ? -16.836 0.574 28.699 1.00 97.06 79 PRO A C 1
ATOM 622 O O . PRO A 1 79 ? -16.099 1.553 28.783 1.00 97.06 79 PRO A O 1
ATOM 625 N N . GLU A 1 80 ? -16.718 -0.457 29.536 1.00 97.12 80 GLU A N 1
ATOM 626 C CA . GLU A 1 80 ? -15.695 -0.556 30.580 1.00 97.12 80 GLU A CA 1
ATOM 627 C C . GLU A 1 80 ? -14.279 -0.614 30.004 1.00 97.12 80 GLU A C 1
ATOM 629 O O . GLU A 1 80 ? -13.374 0.036 30.521 1.00 97.12 80 GLU A O 1
ATOM 634 N N . ALA A 1 81 ? -14.095 -1.343 28.901 1.00 94.81 81 ALA A N 1
ATOM 635 C CA . ALA A 1 81 ? -12.802 -1.441 28.240 1.00 94.81 81 ALA A CA 1
ATOM 636 C C . ALA A 1 81 ? -12.423 -0.112 27.573 1.00 94.81 81 ALA A C 1
ATOM 638 O O . ALA A 1 81 ? -11.250 0.256 27.575 1.00 94.81 81 ALA A O 1
ATOM 639 N N . MET A 1 82 ? -13.414 0.624 27.056 1.00 95.25 82 MET A N 1
ATOM 640 C CA . MET A 1 82 ? -13.205 1.962 26.497 1.00 95.25 82 MET A CA 1
ATOM 641 C C . MET A 1 82 ? -12.790 2.965 27.572 1.00 95.25 82 MET A C 1
ATOM 643 O O . MET A 1 82 ? -11.815 3.680 27.371 1.00 95.25 82 MET A O 1
ATOM 647 N N . ALA A 1 83 ? -13.459 2.958 28.727 1.00 94.69 83 ALA A N 1
ATOM 648 C CA . ALA A 1 83 ? -13.103 3.827 29.847 1.00 94.69 83 ALA A CA 1
ATOM 649 C C . ALA A 1 83 ? -11.685 3.539 30.373 1.00 94.69 83 ALA A C 1
ATOM 651 O O . ALA A 1 83 ? -10.916 4.463 30.612 1.00 94.69 83 ALA A O 1
ATOM 652 N N . SER A 1 84 ? -11.302 2.263 30.499 1.00 93.50 84 SER A N 1
ATOM 653 C CA . SER A 1 84 ? -9.934 1.903 30.900 1.00 93.50 84 SER A CA 1
ATOM 654 C C . SER A 1 84 ? -8.880 2.283 29.855 1.00 93.50 84 SER A C 1
ATOM 656 O O . SER A 1 84 ? -7.763 2.641 30.218 1.00 93.50 84 SER A O 1
ATOM 658 N N . ALA A 1 85 ? -9.205 2.195 28.562 1.00 92.38 85 ALA A N 1
ATOM 659 C CA . ALA A 1 85 ? -8.298 2.619 27.497 1.00 92.38 85 ALA A CA 1
ATOM 660 C C . ALA A 1 85 ? -8.114 4.146 27.468 1.00 92.38 85 ALA A C 1
ATOM 662 O O . ALA A 1 85 ? -7.002 4.611 27.227 1.00 92.38 85 ALA A O 1
ATOM 663 N N . GLU A 1 86 ? -9.179 4.905 27.736 1.00 93.38 86 GLU A N 1
ATOM 664 C CA . GLU A 1 86 ? -9.149 6.366 27.875 1.00 93.38 86 GLU A CA 1
ATOM 665 C C . GLU A 1 86 ? -8.293 6.790 29.076 1.00 93.38 86 GLU A C 1
ATOM 667 O O . GLU A 1 86 ? -7.344 7.544 28.899 1.00 93.38 86 GLU A O 1
ATOM 672 N N . GLU A 1 87 ? -8.516 6.204 30.258 1.00 95.75 87 GLU A N 1
ATOM 673 C CA . GLU A 1 87 ? -7.712 6.482 31.461 1.00 95.75 87 GLU A CA 1
ATOM 674 C C . GLU A 1 87 ? -6.217 6.177 31.251 1.00 95.75 87 GLU A C 1
ATOM 676 O O . GLU A 1 87 ? -5.347 6.933 31.685 1.00 95.75 87 GLU A O 1
ATOM 681 N N . TRP A 1 88 ? -5.897 5.085 30.547 1.00 94.56 88 TRP A N 1
ATOM 682 C CA . TRP A 1 88 ? -4.517 4.766 30.174 1.00 94.56 88 TRP A CA 1
ATOM 683 C C . TRP A 1 88 ? -3.918 5.789 29.198 1.00 94.56 88 TRP A C 1
ATOM 685 O O . TRP A 1 88 ? -2.746 6.147 29.324 1.00 94.56 88 TRP A O 1
ATOM 695 N N . ALA A 1 89 ? -4.698 6.241 28.213 1.00 92.38 89 ALA A N 1
ATOM 696 C CA . ALA A 1 89 ? -4.244 7.214 27.227 1.00 92.38 89 ALA A CA 1
ATOM 697 C C . ALA A 1 89 ? -3.986 8.583 27.869 1.00 92.38 89 ALA A C 1
ATOM 699 O O . ALA A 1 89 ? -2.930 9.165 27.626 1.00 92.38 89 ALA A O 1
ATOM 700 N N . ASP A 1 90 ? -4.895 9.046 28.727 1.00 93.50 90 ASP A N 1
ATOM 701 C CA . ASP A 1 90 ? -4.759 10.299 29.473 1.00 93.50 90 ASP A CA 1
ATOM 702 C C . ASP A 1 90 ? -3.528 10.266 30.386 1.00 93.50 90 ASP A C 1
ATOM 704 O O . ASP A 1 90 ? -2.710 11.182 30.349 1.00 93.50 90 ASP A O 1
ATOM 708 N N . GLY A 1 91 ? -3.317 9.164 31.115 1.00 91.62 91 GLY A N 1
ATOM 709 C CA . GLY A 1 91 ? -2.134 9.005 31.964 1.00 91.62 91 GLY A CA 1
ATOM 710 C C . GLY A 1 91 ? -0.808 9.093 31.197 1.00 91.62 91 GLY A C 1
ATOM 711 O O . GLY A 1 91 ? 0.154 9.675 31.695 1.00 91.62 91 GLY A O 1
ATOM 712 N N . ASN A 1 92 ? -0.748 8.564 29.970 1.00 87.94 92 ASN A N 1
ATOM 713 C CA . ASN A 1 92 ? 0.443 8.691 29.123 1.00 87.94 92 ASN A CA 1
ATOM 714 C C . ASN A 1 92 ? 0.619 10.106 28.553 1.00 87.94 92 ASN A C 1
ATOM 716 O O . ASN A 1 92 ? 1.751 10.539 28.345 1.00 87.94 92 ASN A O 1
ATOM 720 N N . LEU A 1 93 ? -0.474 10.812 28.251 1.00 83.12 93 LEU A N 1
ATOM 721 C CA . LEU A 1 93 ? -0.411 12.199 27.782 1.00 83.12 93 LEU A CA 1
ATOM 722 C C . LEU A 1 93 ? 0.091 13.129 28.890 1.00 83.12 93 LEU A C 1
ATOM 724 O O . LEU A 1 93 ? 0.981 13.939 28.636 1.00 83.12 93 LEU A O 1
ATOM 728 N N . ASP A 1 94 ? -0.391 12.941 30.118 1.00 84.94 94 ASP A N 1
ATOM 729 C CA . ASP A 1 94 ? 0.088 13.671 31.294 1.00 84.94 94 ASP A CA 1
ATOM 730 C C . ASP A 1 94 ? 1.591 13.435 31.541 1.00 84.94 94 ASP A C 1
ATOM 732 O O . ASP A 1 94 ? 2.315 14.355 31.923 1.00 84.94 94 ASP A O 1
ATOM 736 N N . GLU A 1 95 ? 2.100 12.221 31.291 1.00 81.94 95 GLU A N 1
ATOM 737 C CA . GLU A 1 95 ? 3.537 11.923 31.390 1.00 81.94 95 GLU A CA 1
ATOM 738 C C . GLU A 1 95 ? 4.362 12.695 30.346 1.00 81.94 95 GLU A C 1
ATOM 740 O O . GLU A 1 95 ? 5.420 13.230 30.679 1.00 81.94 95 GLU A O 1
ATOM 745 N N . LEU A 1 96 ? 3.872 12.805 29.105 1.00 80.50 96 LEU A N 1
ATOM 746 C CA . LEU A 1 96 ? 4.552 13.535 28.027 1.00 80.50 96 LEU A CA 1
ATOM 747 C C . LEU A 1 96 ? 4.542 15.058 28.233 1.00 80.50 96 LEU A C 1
ATOM 749 O O . LEU A 1 96 ? 5.520 15.721 27.889 1.00 80.50 96 LEU A O 1
ATOM 753 N N . ASP A 1 97 ? 3.477 15.613 28.814 1.00 77.62 97 ASP A N 1
ATOM 754 C CA . ASP A 1 97 ? 3.346 17.054 29.088 1.00 77.62 97 ASP A CA 1
ATOM 755 C C . ASP A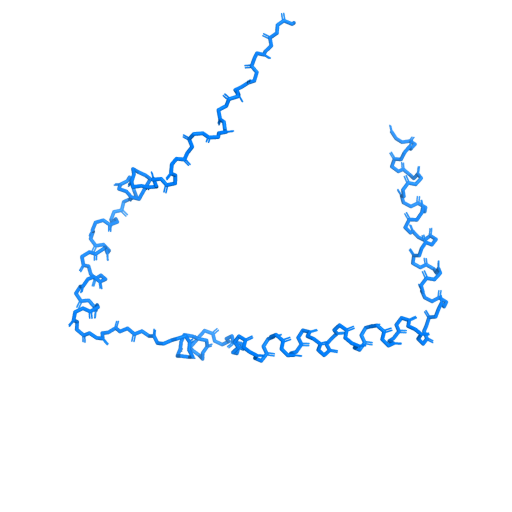 1 97 ? 4.109 17.509 30.351 1.00 77.62 97 ASP A C 1
ATOM 757 O O . ASP A 1 97 ? 4.205 18.708 30.649 1.00 77.62 97 ASP A O 1
ATOM 761 N N . HIS A 1 98 ? 4.667 16.570 31.117 1.00 66.38 98 HIS A N 1
ATOM 762 C CA . HIS A 1 98 ? 5.436 16.833 32.336 1.00 66.38 98 HIS A CA 1
ATOM 763 C C . HIS A 1 98 ? 6.933 16.486 32.224 1.00 66.38 98 HIS A C 1
ATOM 765 O O . HIS A 1 98 ? 7.661 16.605 33.218 1.00 66.38 98 HIS A O 1
ATOM 771 N N . THR A 1 99 ? 7.405 16.136 31.020 1.00 56.03 99 THR A N 1
ATOM 772 C CA . THR A 1 99 ? 8.830 15.999 30.647 1.00 56.03 99 THR A CA 1
ATOM 773 C C . THR A 1 99 ? 9.338 17.168 29.815 1.00 56.03 99 THR A C 1
ATOM 775 O O . THR A 1 99 ? 10.484 17.610 30.071 1.00 56.03 99 THR A O 1
#

Solvent-accessible surface area (backbone atoms only — not comparable to full-atom values): 6166 Å² total; per-residue (Å²): 138,79,83,81,72,85,88,81,86,82,89,71,91,75,75,54,59,68,63,50,70,68,41,88,64,39,71,60,52,50,54,51,50,52,55,29,56,78,68,65,67,70,76,54,73,69,56,48,26,61,73,74,71,46,77,52,71,70,58,50,53,53,51,49,52,51,51,52,51,52,48,54,50,49,51,69,77,33,57,69,61,51,52,54,51,48,55,53,50,52,56,54,49,56,54,64,79,74,109

Sequence (99 aa):
MSAVKADRSADDDGDDTDFWLALPGFRDSLIAAEADHGAGRTFSEEEIYAYVGLPQRDTDQEELRRRCMAHGKWMSDHPEAMASAEEWADGNLDELDHT

Mean predicted aligned error: 12.42 Å

pLDDT: mean 86.36, std 16.26, range [40.09, 98.31]

Foldseek 3Di:
DDDPDDPDPDPPPVCCVVVQVPDPCSVVVVVVVVVCVVVVVDDDQVRVCVVVVHDRPVVVVVVVVVVVVVVVVVCVVCVVVVVVVVVVVVVVVVVVVVD

Organism: Mycobacterium indicus pranii (strain DSM 45239 / MTCC 9506) (NCBI:txid1232724)

Radius of gyration: 25.45 Å; Cα contacts (8 Å, |Δi|>4): 16; chains: 1; bounding box: 43×49×59 Å